Protein AF-A0A371QLB1-F1 (afdb_monomer_lite)

Radius of gyration: 24.75 Å; chains: 1; bounding box: 42×27×84 Å

Structure (mmCIF, N/CA/C/O backbone):
data_AF-A0A371QLB1-F1
#
_entry.id   AF-A0A371QLB1-F1
#
loop_
_atom_site.group_PDB
_atom_site.id
_atom_site.type_symbol
_atom_site.label_atom_id
_atom_site.label_alt_id
_atom_site.label_comp_id
_atom_site.label_asym_id
_atom_site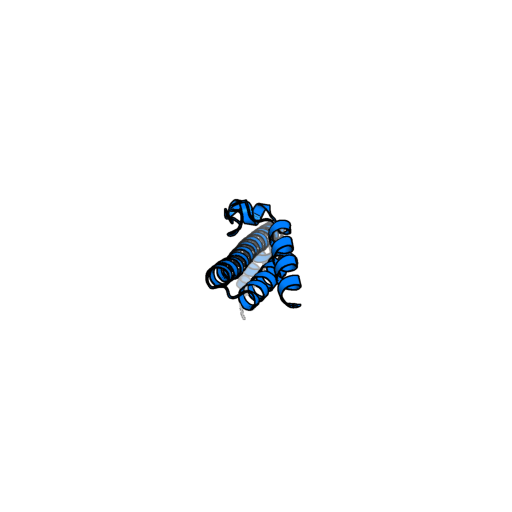.label_entity_id
_atom_site.label_seq_id
_atom_site.pdbx_PDB_ins_code
_atom_site.Cartn_x
_atom_site.Cartn_y
_atom_site.Cartn_z
_atom_site.occupancy
_atom_site.B_iso_or_equiv
_atom_site.auth_seq_id
_atom_site.auth_comp_id
_atom_site.auth_asym_id
_atom_site.auth_atom_id
_atom_site.pdbx_PDB_model_num
ATOM 1 N N . MET A 1 1 ? 11.870 -16.182 -62.619 1.00 42.47 1 MET A N 1
ATOM 2 C CA . MET A 1 1 ? 13.179 -15.680 -62.148 1.00 42.47 1 MET A CA 1
ATOM 3 C C . MET A 1 1 ? 12.917 -14.497 -61.229 1.00 42.47 1 MET A C 1
ATOM 5 O O . MET A 1 1 ? 12.629 -13.419 -61.725 1.00 42.47 1 MET A O 1
ATOM 9 N N . TYR A 1 2 ? 12.912 -14.711 -59.912 1.00 43.53 2 TYR A N 1
ATOM 10 C CA . TYR A 1 2 ? 12.830 -13.621 -58.935 1.00 43.53 2 TYR A CA 1
ATOM 11 C C . TYR A 1 2 ? 14.255 -13.145 -58.642 1.00 43.53 2 TYR A C 1
ATOM 13 O O . TYR A 1 2 ? 15.143 -13.954 -58.391 1.00 43.53 2 TYR A O 1
ATOM 21 N N . THR A 1 3 ? 14.495 -11.846 -58.769 1.00 46.34 3 THR A N 1
ATOM 22 C CA . THR A 1 3 ? 15.823 -11.236 -58.687 1.00 46.34 3 THR A CA 1
ATOM 23 C C . THR A 1 3 ? 16.362 -11.250 -57.251 1.00 46.34 3 THR A C 1
ATOM 25 O O . THR A 1 3 ? 15.784 -10.625 -56.363 1.00 46.34 3 THR A O 1
ATOM 28 N N . SER A 1 4 ? 17.506 -11.922 -57.068 1.00 56.62 4 SER A N 1
ATOM 29 C CA . SER A 1 4 ? 18.362 -12.006 -55.862 1.00 56.62 4 SER A CA 1
ATOM 30 C C . SER A 1 4 ? 18.589 -10.671 -55.132 1.00 56.62 4 SER A C 1
ATOM 32 O O . SER A 1 4 ? 18.739 -10.620 -53.917 1.00 56.62 4 SER A O 1
ATOM 34 N N . THR A 1 5 ? 18.528 -9.554 -55.855 1.00 60.47 5 THR A N 1
ATOM 35 C CA . THR A 1 5 ? 18.887 -8.206 -55.392 1.00 60.47 5 THR A CA 1
ATOM 36 C C . THR A 1 5 ? 18.015 -7.626 -54.277 1.00 60.47 5 THR A C 1
ATOM 38 O O . THR A 1 5 ? 18.476 -6.738 -53.560 1.00 60.47 5 THR A O 1
ATOM 41 N N . GLY A 1 6 ? 16.769 -8.082 -54.120 1.00 63.91 6 GLY A N 1
ATOM 42 C CA . GLY A 1 6 ? 15.900 -7.638 -53.023 1.00 63.91 6 GLY A CA 1
ATOM 43 C C . GLY A 1 6 ? 16.257 -8.307 -51.696 1.00 63.91 6 GLY A C 1
ATOM 44 O O . GLY A 1 6 ? 16.395 -7.631 -50.679 1.00 63.91 6 GLY A O 1
ATOM 45 N N . MET A 1 7 ? 16.466 -9.625 -51.731 1.00 63.69 7 MET A N 1
ATOM 46 C CA . MET A 1 7 ? 16.797 -10.431 -50.554 1.00 63.69 7 MET A CA 1
ATOM 47 C C . MET A 1 7 ? 18.198 -10.092 -50.037 1.00 63.69 7 MET A C 1
ATOM 49 O O . MET A 1 7 ? 18.366 -9.874 -48.843 1.00 63.69 7 MET A O 1
ATOM 53 N N . ASP A 1 8 ? 19.171 -9.934 -50.939 1.00 69.12 8 ASP A N 1
ATOM 54 C CA . ASP A 1 8 ? 20.545 -9.572 -50.576 1.00 69.12 8 ASP A CA 1
ATOM 55 C C . ASP A 1 8 ? 20.602 -8.195 -49.900 1.00 69.12 8 ASP A C 1
ATOM 57 O O . ASP A 1 8 ? 21.268 -8.027 -48.880 1.00 69.12 8 ASP A O 1
ATOM 61 N N . LYS A 1 9 ? 19.834 -7.207 -50.386 1.00 66.75 9 LYS A N 1
ATOM 62 C CA . LYS A 1 9 ? 19.719 -5.896 -49.723 1.00 66.75 9 LYS A CA 1
ATOM 63 C C . LYS A 1 9 ? 19.093 -5.992 -48.333 1.00 66.75 9 LYS A C 1
ATOM 65 O O . LYS A 1 9 ? 19.556 -5.307 -47.422 1.00 66.75 9 LYS A O 1
ATOM 70 N N . VAL A 1 10 ? 18.060 -6.818 -48.167 1.00 67.06 10 VAL A N 1
ATOM 71 C CA . VAL A 1 10 ? 17.418 -7.041 -46.862 1.00 67.06 10 VAL A CA 1
ATOM 72 C C . VAL A 1 10 ? 18.397 -7.695 -45.888 1.00 67.06 10 VAL A C 1
ATOM 74 O O . VAL A 1 10 ? 18.558 -7.192 -44.780 1.00 67.06 10 VAL A O 1
ATOM 77 N N . LEU A 1 11 ? 19.123 -8.730 -46.315 1.00 66.94 11 LEU A N 1
ATOM 78 C CA . LEU A 1 11 ? 20.138 -9.403 -45.500 1.00 66.94 11 LEU A CA 1
ATOM 79 C C . LEU A 1 11 ? 21.285 -8.456 -45.121 1.00 66.94 11 LEU A C 1
ATOM 81 O O . LEU A 1 11 ? 21.641 -8.378 -43.953 1.00 66.94 11 LEU A O 1
ATOM 85 N N . THR A 1 12 ? 21.780 -7.640 -46.058 1.00 66.69 12 THR A N 1
ATOM 86 C CA . THR A 1 12 ? 22.839 -6.648 -45.771 1.00 66.69 12 THR A CA 1
ATOM 87 C C . THR A 1 12 ? 22.368 -5.536 -44.823 1.00 66.69 12 THR A C 1
ATOM 89 O O . THR A 1 12 ? 23.165 -4.951 -44.095 1.00 66.69 12 THR A O 1
ATOM 92 N N . THR A 1 13 ? 21.076 -5.194 -44.849 1.00 62.59 13 THR A N 1
ATOM 93 C CA . THR A 1 13 ? 20.493 -4.203 -43.930 1.00 62.59 13 THR A CA 1
ATOM 94 C C . THR A 1 13 ? 20.329 -4.792 -42.534 1.00 62.59 13 THR A C 1
ATOM 96 O O . THR A 1 13 ? 20.619 -4.103 -41.565 1.00 62.59 13 THR A O 1
ATOM 99 N N . LEU A 1 14 ? 19.935 -6.066 -42.431 1.00 62.56 14 LEU A N 1
ATOM 100 C CA . LEU A 1 14 ? 19.860 -6.800 -41.166 1.00 62.56 14 LEU A CA 1
ATOM 101 C C . LEU A 1 14 ? 21.248 -7.017 -40.539 1.00 62.56 14 LEU A C 1
ATOM 103 O O . LEU A 1 14 ? 21.389 -6.818 -39.340 1.00 62.56 14 LEU A O 1
ATOM 107 N N . ASP A 1 15 ? 22.277 -7.314 -41.340 1.00 63.91 15 ASP A N 1
ATOM 108 C CA . ASP A 1 15 ? 23.678 -7.432 -40.887 1.00 63.91 15 ASP A CA 1
ATOM 109 C C . ASP A 1 15 ? 24.262 -6.109 -40.359 1.00 63.91 15 ASP A C 1
ATOM 111 O O . ASP A 1 15 ? 25.241 -6.103 -39.616 1.00 63.91 15 ASP A O 1
ATOM 115 N N . ARG A 1 16 ? 23.675 -4.970 -40.751 1.00 66.19 16 ARG A N 1
ATOM 116 C CA . ARG A 1 16 ? 24.070 -3.626 -40.299 1.00 66.19 16 ARG A CA 1
ATOM 117 C C . ARG A 1 16 ? 23.328 -3.158 -39.052 1.00 66.19 16 ARG A C 1
ATOM 119 O O . ARG A 1 16 ? 23.658 -2.090 -38.540 1.00 66.19 16 ARG A O 1
ATOM 126 N N . ILE A 1 17 ? 22.328 -3.905 -38.588 1.00 68.12 17 ILE A N 1
ATOM 127 C CA . ILE A 1 17 ? 21.660 -3.607 -37.324 1.00 68.12 17 ILE A CA 1
ATOM 128 C C . ILE A 1 17 ? 22.617 -4.006 -36.202 1.00 68.12 17 ILE A C 1
ATOM 130 O O . ILE A 1 17 ? 22.869 -5.188 -35.976 1.00 68.12 17 ILE A O 1
ATOM 134 N N . ASP A 1 18 ? 23.145 -3.006 -35.500 1.00 73.12 18 ASP A N 1
ATOM 135 C CA . ASP A 1 18 ? 23.976 -3.220 -34.323 1.00 73.12 18 ASP A CA 1
ATOM 136 C C . ASP A 1 18 ? 23.146 -3.927 -33.238 1.00 73.12 18 ASP A C 1
ATOM 138 O O . ASP A 1 18 ? 22.169 -3.390 -32.699 1.00 73.12 18 ASP A O 1
ATOM 142 N N . GLN A 1 19 ? 23.528 -5.165 -32.927 1.00 69.50 19 GLN A N 1
ATOM 143 C CA . GLN A 1 19 ? 22.870 -5.976 -31.907 1.00 69.50 19 GLN A CA 1
ATOM 144 C C . GLN A 1 19 ? 22.893 -5.283 -30.536 1.00 69.50 19 GLN A C 1
ATOM 146 O O . GLN A 1 19 ? 21.942 -5.437 -29.764 1.00 69.50 19 GLN A O 1
ATOM 151 N N . ASP A 1 20 ? 23.914 -4.467 -30.249 1.00 70.69 20 ASP A N 1
ATOM 152 C CA . ASP A 1 20 ? 24.020 -3.716 -28.999 1.00 70.69 20 ASP A CA 1
ATOM 153 C C . ASP A 1 20 ? 23.064 -2.517 -28.954 1.00 70.69 20 ASP A C 1
ATOM 155 O O . ASP A 1 20 ? 22.566 -2.148 -27.886 1.00 70.69 20 ASP A O 1
ATOM 159 N N . GLU A 1 21 ? 22.753 -1.901 -30.095 1.00 70.31 21 GLU A N 1
ATOM 160 C CA . GLU A 1 21 ? 21.707 -0.878 -30.193 1.00 70.31 21 GLU A CA 1
ATOM 161 C C . GLU A 1 21 ? 20.319 -1.490 -29.967 1.00 70.31 21 GLU A C 1
ATOM 163 O O . GLU A 1 21 ? 19.566 -1.014 -29.115 1.00 70.31 21 GLU A O 1
ATOM 168 N N . CYS A 1 22 ? 20.017 -2.615 -30.625 1.00 66.88 22 CYS A N 1
ATOM 169 C CA . CYS A 1 22 ? 18.762 -3.340 -30.410 1.00 66.88 22 CYS A CA 1
ATOM 170 C C . CYS A 1 22 ? 18.595 -3.803 -28.957 1.00 66.88 22 CYS A C 1
ATOM 172 O O . CYS A 1 22 ? 17.518 -3.662 -28.374 1.00 66.88 22 CYS A O 1
ATOM 174 N N . ARG A 1 23 ? 19.667 -4.312 -28.339 1.00 65.88 23 ARG A N 1
ATOM 175 C CA . ARG A 1 23 ? 19.664 -4.711 -26.929 1.00 65.88 23 ARG A CA 1
ATOM 176 C C . ARG A 1 23 ? 19.404 -3.523 -26.002 1.00 65.88 23 ARG A C 1
ATOM 178 O O . ARG A 1 23 ? 18.625 -3.668 -25.065 1.00 65.88 23 ARG A O 1
ATOM 185 N N . ARG A 1 24 ? 20.020 -2.362 -26.249 1.00 68.75 24 ARG A N 1
ATOM 186 C CA . ARG A 1 24 ? 19.785 -1.142 -25.455 1.00 68.75 24 ARG A CA 1
ATOM 187 C C . ARG A 1 24 ? 18.332 -0.683 -25.539 1.00 68.75 24 ARG A C 1
ATOM 189 O O . ARG A 1 24 ? 17.717 -0.476 -24.499 1.00 68.75 24 ARG A O 1
ATOM 196 N N . VAL A 1 25 ? 17.760 -0.635 -26.744 1.00 68.44 25 VAL A N 1
ATOM 197 C CA . VAL A 1 25 ? 16.350 -0.255 -26.944 1.00 68.44 25 VAL A CA 1
ATOM 198 C C . VAL A 1 25 ? 15.400 -1.197 -26.195 1.00 68.44 25 VAL A C 1
ATOM 200 O O . VAL A 1 25 ? 14.461 -0.736 -25.547 1.00 68.44 25 VAL A O 1
ATOM 203 N N . MET A 1 26 ? 15.659 -2.509 -26.222 1.00 71.31 26 MET A N 1
ATOM 204 C CA . MET A 1 26 ? 14.845 -3.483 -25.483 1.00 71.31 26 MET A CA 1
ATOM 205 C C . MET A 1 26 ? 14.995 -3.346 -23.961 1.00 71.31 26 MET A C 1
ATOM 207 O O . MET A 1 26 ? 13.999 -3.397 -23.244 1.00 71.31 26 MET A O 1
ATOM 211 N N . VAL A 1 27 ? 16.209 -3.103 -23.455 1.00 72.44 27 VAL A N 1
ATOM 212 C CA . VAL A 1 27 ? 16.448 -2.859 -22.020 1.00 72.44 27 VAL A CA 1
ATOM 213 C C . VAL A 1 27 ? 15.732 -1.592 -21.542 1.00 72.44 27 VAL A C 1
ATOM 215 O O . VAL A 1 27 ? 15.123 -1.591 -20.469 1.00 72.44 27 VAL A O 1
ATOM 218 N N . ASP A 1 28 ? 15.755 -0.524 -22.340 1.00 80.88 28 ASP A N 1
ATOM 219 C CA . ASP A 1 28 ? 15.049 0.720 -22.029 1.00 80.88 28 ASP A CA 1
ATOM 220 C C . ASP A 1 28 ? 13.529 0.522 -22.021 1.00 80.88 28 ASP A C 1
ATOM 222 O O . ASP A 1 28 ? 12.832 1.063 -21.152 1.00 80.88 28 ASP A O 1
ATOM 226 N N . TYR A 1 29 ? 13.016 -0.302 -22.939 1.00 79.25 29 TYR A N 1
ATOM 227 C CA . TYR A 1 29 ? 11.611 -0.692 -22.974 1.00 79.25 29 TYR A CA 1
ATOM 228 C C . TYR A 1 29 ? 11.209 -1.502 -21.734 1.00 79.25 29 TYR A C 1
ATOM 230 O O . TYR A 1 29 ? 10.248 -1.132 -21.059 1.00 79.25 29 TYR A O 1
ATOM 238 N N . ASP A 1 30 ? 11.964 -2.537 -21.363 1.00 83.69 30 ASP A N 1
ATOM 239 C CA . ASP A 1 30 ? 11.693 -3.337 -20.162 1.00 83.69 30 ASP A CA 1
ATOM 240 C C . ASP A 1 30 ? 11.737 -2.474 -18.894 1.00 83.69 30 ASP A C 1
ATOM 242 O O . ASP A 1 30 ? 10.862 -2.560 -18.029 1.00 83.69 30 ASP A O 1
ATOM 246 N N . SER A 1 31 ? 12.716 -1.571 -18.801 1.00 88.31 31 SER A N 1
ATOM 247 C CA . SER A 1 31 ? 12.819 -0.589 -17.718 1.00 88.31 31 SER A CA 1
ATOM 248 C C . SER A 1 31 ? 11.608 0.350 -17.667 1.00 88.31 31 SER A C 1
ATOM 250 O O . SER A 1 31 ? 11.075 0.650 -16.593 1.00 88.31 31 SER A O 1
ATOM 252 N N . PHE A 1 32 ? 11.126 0.818 -18.820 1.00 87.75 32 PHE A N 1
ATOM 253 C CA . PHE A 1 32 ? 9.906 1.616 -18.902 1.00 87.75 32 PHE A CA 1
ATOM 254 C C . P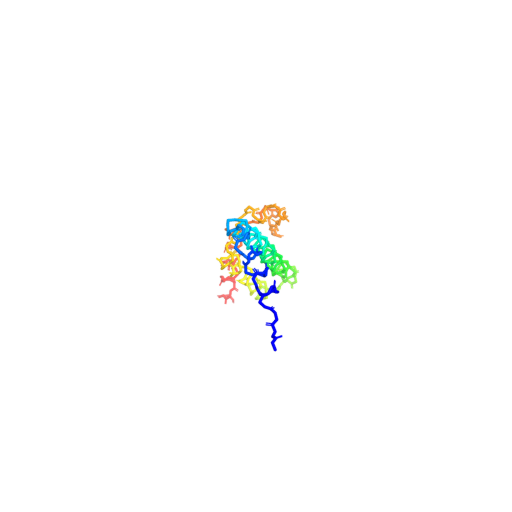HE A 1 32 ? 8.672 0.827 -18.444 1.00 87.75 32 PHE A C 1
ATOM 256 O O . PHE A 1 32 ? 7.936 1.308 -17.579 1.00 87.75 32 PHE A O 1
ATOM 263 N N . ILE A 1 33 ? 8.475 -0.392 -18.952 1.00 91.56 33 ILE A N 1
ATOM 264 C CA . ILE A 1 33 ? 7.345 -1.249 -18.581 1.00 91.56 33 ILE A CA 1
ATOM 265 C C . ILE A 1 33 ? 7.362 -1.560 -17.084 1.00 91.56 33 ILE A C 1
ATOM 267 O O . ILE A 1 33 ? 6.331 -1.415 -16.425 1.00 91.56 33 ILE A O 1
ATOM 271 N N . ASN A 1 34 ? 8.524 -1.887 -16.518 1.00 90.31 34 ASN A N 1
ATOM 272 C CA . ASN A 1 34 ? 8.672 -2.130 -15.084 1.00 90.31 34 ASN A CA 1
ATOM 273 C C . ASN A 1 34 ? 8.278 -0.901 -14.254 1.00 90.31 34 ASN A C 1
ATOM 275 O O . ASN A 1 34 ? 7.538 -1.032 -13.279 1.00 90.31 34 ASN A O 1
ATOM 279 N N . ARG A 1 35 ? 8.688 0.309 -14.661 1.00 90.06 35 ARG A N 1
ATOM 280 C CA . ARG A 1 35 ? 8.284 1.556 -13.984 1.00 90.06 35 ARG A CA 1
ATOM 281 C C . ARG A 1 35 ? 6.779 1.801 -14.060 1.00 90.06 35 ARG A C 1
ATOM 283 O O . ARG A 1 35 ? 6.175 2.199 -13.064 1.00 90.06 35 ARG A O 1
ATOM 290 N N . VAL A 1 36 ? 6.164 1.562 -15.219 1.00 93.00 36 VAL A N 1
ATOM 291 C CA . VAL A 1 36 ? 4.709 1.701 -15.394 1.00 93.00 36 VAL A CA 1
ATOM 292 C C . VAL A 1 36 ? 3.965 0.703 -14.506 1.00 93.00 36 VAL A C 1
ATOM 294 O O . VAL A 1 36 ? 3.051 1.092 -13.779 1.00 93.00 36 VAL A O 1
ATOM 297 N N . GLN A 1 37 ? 4.380 -0.563 -14.507 1.00 93.25 37 GLN A N 1
ATOM 298 C CA . GLN A 1 37 ? 3.786 -1.599 -13.664 1.00 93.25 37 GLN A CA 1
ATOM 299 C C . GLN A 1 37 ? 3.935 -1.279 -12.175 1.00 93.25 37 GLN A C 1
ATOM 301 O O . GLN A 1 37 ? 2.964 -1.402 -11.430 1.00 93.25 37 GLN A O 1
ATOM 306 N N . HIS A 1 38 ? 5.111 -0.810 -11.748 1.00 93.88 38 HIS A N 1
ATOM 307 C CA . HIS A 1 38 ? 5.354 -0.415 -10.360 1.00 93.88 38 HIS A CA 1
ATOM 308 C C . HIS A 1 38 ? 4.399 0.695 -9.913 1.00 93.88 38 HIS A C 1
ATOM 310 O O . HIS A 1 38 ? 3.727 0.559 -8.891 1.00 93.88 38 HIS A O 1
ATOM 316 N N . LYS A 1 39 ? 4.217 1.735 -10.738 1.00 94.12 39 LYS A N 1
ATOM 317 C CA . LYS A 1 39 ? 3.223 2.791 -10.477 1.00 94.12 39 LYS A CA 1
ATOM 318 C C . LYS A 1 39 ? 1.800 2.248 -10.370 1.00 94.12 39 LYS A C 1
ATOM 320 O O . LYS A 1 39 ? 1.066 2.644 -9.468 1.00 94.12 39 LYS A O 1
ATOM 325 N N . ILE A 1 40 ? 1.404 1.322 -11.245 1.00 95.56 40 ILE A N 1
ATOM 326 C CA . ILE A 1 40 ? 0.081 0.681 -11.174 1.00 95.56 40 ILE A CA 1
ATOM 327 C C . ILE A 1 40 ? -0.087 -0.066 -9.845 1.00 95.56 40 ILE A C 1
ATOM 329 O O . ILE A 1 40 ? -1.145 0.030 -9.217 1.00 95.56 40 ILE A O 1
ATOM 333 N N . TYR A 1 41 ? 0.940 -0.778 -9.377 1.00 96.56 41 TYR A N 1
ATOM 334 C CA . TYR A 1 41 ? 0.886 -1.468 -8.089 1.00 96.56 41 TYR A CA 1
ATOM 335 C C . TYR A 1 41 ? 0.748 -0.498 -6.918 1.00 96.56 41 TYR A C 1
ATOM 337 O O . TYR A 1 41 ? -0.081 -0.745 -6.040 1.00 96.56 41 TYR A O 1
ATOM 345 N N . ILE A 1 42 ? 1.477 0.620 -6.932 1.00 96.50 42 ILE A N 1
ATOM 346 C CA . ILE A 1 42 ? 1.355 1.665 -5.910 1.00 96.50 42 ILE A CA 1
ATOM 347 C C . ILE A 1 42 ? -0.059 2.257 -5.903 1.00 96.50 42 ILE A C 1
ATOM 349 O O . ILE A 1 42 ? -0.693 2.330 -4.852 1.00 96.50 42 ILE A O 1
ATOM 353 N N . GLN A 1 43 ? -0.619 2.588 -7.067 1.00 96.56 43 GLN A N 1
ATOM 354 C CA . GLN A 1 43 ? -1.987 3.111 -7.156 1.00 96.56 43 GLN A CA 1
ATOM 355 C C . GLN A 1 43 ? -3.035 2.082 -6.704 1.00 96.56 43 GLN A C 1
ATOM 357 O O . GLN A 1 43 ? -3.987 2.422 -6.001 1.00 96.56 43 GLN A O 1
ATOM 362 N N . THR A 1 44 ? -2.834 0.802 -7.025 1.00 97.31 44 THR A N 1
ATOM 363 C CA . THR A 1 44 ? -3.709 -0.287 -6.557 1.00 97.31 44 THR A CA 1
ATOM 364 C C . THR A 1 44 ? -3.637 -0.429 -5.034 1.00 97.31 44 THR A C 1
ATOM 366 O O . THR A 1 44 ? -4.668 -0.551 -4.368 1.00 97.31 44 THR A O 1
ATOM 369 N N . PHE A 1 45 ? -2.430 -0.362 -4.462 1.00 97.69 45 PHE A N 1
ATOM 370 C CA . PHE A 1 45 ? -2.222 -0.323 -3.016 1.00 97.69 45 PHE A CA 1
ATOM 371 C C . PHE A 1 45 ? -2.979 0.850 -2.378 1.00 97.69 45 PHE A C 1
ATOM 373 O O . PHE A 1 45 ? -3.759 0.633 -1.448 1.00 97.69 45 PHE A O 1
ATOM 380 N N . ILE A 1 46 ? -2.802 2.069 -2.903 1.00 97.44 46 ILE A N 1
ATOM 381 C CA . ILE A 1 46 ? -3.461 3.283 -2.402 1.00 97.44 46 ILE A CA 1
ATOM 382 C C . ILE A 1 46 ? -4.980 3.125 -2.469 1.00 97.44 46 ILE A C 1
ATOM 384 O O . ILE A 1 46 ? -5.666 3.454 -1.503 1.00 97.44 46 ILE A O 1
ATOM 388 N N . GLY A 1 47 ? -5.513 2.564 -3.556 1.00 97.88 47 GLY A N 1
ATOM 389 C CA . GLY A 1 47 ? -6.942 2.296 -3.704 1.00 97.88 47 GLY A CA 1
ATOM 390 C C . GLY A 1 47 ? -7.498 1.424 -2.575 1.00 97.88 47 GLY A C 1
ATOM 391 O O . GLY A 1 47 ? -8.472 1.800 -1.919 1.00 97.88 47 GLY A O 1
ATOM 392 N N . HIS A 1 48 ? -6.847 0.295 -2.279 1.00 98.00 48 HIS A N 1
ATOM 393 C CA . HIS A 1 48 ? -7.250 -0.563 -1.160 1.00 98.00 48 HIS A CA 1
ATOM 394 C C . HIS A 1 48 ? -7.064 0.114 0.202 1.00 98.00 48 HIS A C 1
ATOM 396 O O . HIS A 1 48 ? -7.920 -0.033 1.076 1.00 98.00 48 HIS A O 1
ATOM 402 N N . TYR A 1 49 ? -5.988 0.882 0.381 1.00 97.81 49 TYR A N 1
ATOM 403 C CA . TYR A 1 49 ? -5.723 1.598 1.627 1.00 97.81 49 TYR A CA 1
ATOM 404 C C . TYR A 1 49 ? -6.773 2.681 1.913 1.00 97.81 49 TYR A C 1
ATOM 406 O O . TYR A 1 49 ? -7.323 2.754 3.009 1.00 97.81 49 TYR A O 1
ATOM 414 N N . ARG A 1 50 ? -7.136 3.478 0.904 1.00 97.75 50 ARG A N 1
ATOM 415 C CA . ARG A 1 50 ? -8.203 4.486 1.003 1.00 97.75 50 ARG A CA 1
ATOM 416 C C . ARG A 1 50 ? -9.579 3.857 1.178 1.00 97.75 50 ARG A C 1
ATOM 418 O O . ARG A 1 50 ? -10.451 4.445 1.811 1.00 97.75 50 ARG A O 1
ATOM 425 N N . ASN A 1 51 ? -9.794 2.650 0.661 1.00 98.25 51 ASN A N 1
ATOM 426 C CA . ASN A 1 51 ? -11.011 1.907 0.966 1.00 98.25 51 ASN A CA 1
ATOM 427 C C . ASN A 1 51 ? -11.061 1.466 2.437 1.00 98.25 51 ASN A C 1
ATOM 429 O O . ASN A 1 51 ? -12.114 1.555 3.063 1.00 98.25 51 ASN A O 1
ATOM 433 N N . ALA A 1 52 ? -9.930 1.039 3.009 1.00 97.56 52 ALA A N 1
ATOM 434 C CA . ALA A 1 52 ? -9.847 0.745 4.436 1.00 97.56 52 ALA A CA 1
ATOM 435 C C . ALA A 1 52 ? -10.159 1.978 5.296 1.00 97.56 52 ALA A C 1
ATOM 437 O O . ALA A 1 52 ? -10.956 1.874 6.221 1.00 97.56 52 ALA A O 1
ATOM 438 N N . GLU A 1 53 ? -9.614 3.146 4.944 1.00 97.44 53 GLU A N 1
ATOM 439 C CA . GLU A 1 53 ? -9.937 4.427 5.589 1.00 97.44 53 GLU A CA 1
ATOM 440 C C . GLU A 1 53 ? -11.445 4.715 5.573 1.00 97.44 53 GLU A C 1
ATOM 442 O O . GLU A 1 53 ? -12.033 5.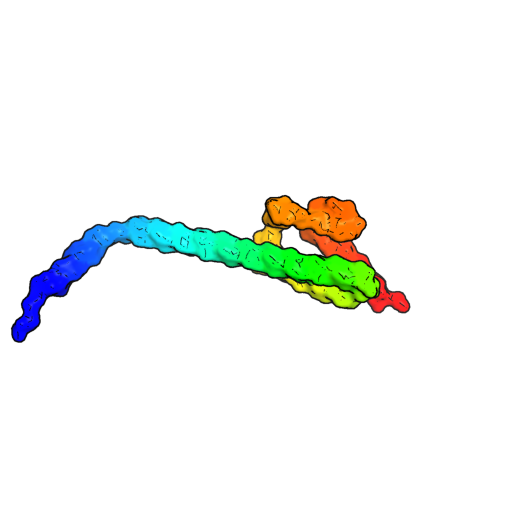004 6.612 1.00 97.44 53 GLU A O 1
ATOM 447 N N . LYS A 1 54 ? -12.102 4.574 4.415 1.00 98.19 54 LYS A N 1
ATOM 448 C CA . LYS A 1 54 ? -13.559 4.757 4.310 1.00 98.19 54 LYS A CA 1
ATOM 449 C C . LYS A 1 54 ? -14.323 3.799 5.225 1.00 98.19 54 LYS A C 1
ATOM 451 O O . LYS A 1 54 ? -15.272 4.202 5.889 1.00 98.19 54 LYS A O 1
ATOM 456 N N . LEU A 1 55 ? -13.916 2.531 5.272 1.00 97.62 55 LEU A N 1
ATOM 457 C CA . LEU A 1 55 ? -14.569 1.515 6.101 1.00 97.62 55 LEU A CA 1
ATOM 458 C C . LEU A 1 55 ? -14.340 1.757 7.596 1.00 97.62 55 LEU A C 1
ATOM 460 O O . LEU A 1 55 ? -15.273 1.580 8.374 1.00 97.62 55 LEU A O 1
ATOM 464 N N . TYR A 1 56 ? -13.153 2.233 7.974 1.00 96.00 56 TYR A N 1
ATOM 465 C CA . TYR A 1 56 ? -12.851 2.703 9.323 1.00 96.00 56 TYR A CA 1
ATOM 466 C C . TYR A 1 56 ? -13.781 3.846 9.742 1.00 96.00 56 TYR A C 1
ATOM 468 O O . TYR A 1 56 ? -14.406 3.772 10.798 1.00 96.00 56 TYR A O 1
ATOM 476 N N . LEU A 1 57 ? -13.914 4.877 8.899 1.00 96.31 57 LEU A N 1
ATOM 477 C CA . LEU A 1 57 ? -14.784 6.029 9.165 1.00 96.31 57 LEU A CA 1
ATOM 478 C C . LEU A 1 57 ? -16.263 5.630 9.281 1.00 96.31 57 LEU A C 1
ATOM 480 O O . LEU A 1 57 ? -17.009 6.256 10.028 1.00 96.31 57 LEU A O 1
ATOM 484 N N . ASN A 1 58 ? -16.666 4.554 8.604 1.00 96.88 58 ASN A N 1
ATOM 485 C CA . ASN A 1 58 ? -18.012 3.985 8.681 1.00 96.88 58 ASN A CA 1
ATOM 486 C C . ASN A 1 58 ? -18.198 2.980 9.839 1.00 96.88 58 ASN A C 1
ATOM 488 O O . ASN A 1 58 ? -19.255 2.360 9.934 1.00 96.88 58 ASN A O 1
ATOM 492 N N . GLY A 1 59 ? -17.182 2.751 10.679 1.00 95.19 59 GLY A N 1
ATOM 493 C CA . GLY A 1 59 ? -17.235 1.778 11.779 1.00 95.19 59 GLY A CA 1
ATOM 494 C C . GLY A 1 59 ? -17.253 0.305 11.340 1.00 95.19 59 GLY A C 1
ATOM 495 O O . GLY A 1 59 ? -17.533 -0.579 12.148 1.00 95.19 59 GLY A O 1
ATOM 496 N N . ASN A 1 60 ? -16.952 0.006 10.073 1.00 95.75 60 ASN A N 1
ATOM 497 C CA . ASN A 1 60 ? -16.938 -1.355 9.537 1.00 95.75 60 ASN A CA 1
ATOM 498 C C . ASN A 1 60 ? -15.547 -1.997 9.688 1.00 95.75 60 ASN A C 1
ATOM 500 O O . ASN A 1 60 ? -14.768 -2.072 8.733 1.00 95.75 60 ASN A O 1
ATOM 504 N N . ASN A 1 61 ? -15.256 -2.499 10.891 1.00 94.75 61 ASN A N 1
ATOM 505 C CA . ASN A 1 61 ? -13.962 -3.103 11.237 1.00 94.75 61 ASN A CA 1
ATOM 506 C C . ASN A 1 61 ? -13.605 -4.323 10.367 1.00 94.75 61 ASN A C 1
ATOM 508 O O . ASN A 1 61 ? -12.460 -4.460 9.932 1.00 94.75 61 ASN A O 1
ATOM 512 N N . ALA A 1 62 ? -14.573 -5.199 10.073 1.00 94.38 62 ALA A N 1
ATOM 513 C CA . ALA A 1 62 ? -14.343 -6.387 9.246 1.00 94.38 62 ALA A CA 1
ATOM 514 C C . ALA A 1 62 ? -13.965 -6.006 7.802 1.00 94.38 62 ALA A C 1
ATOM 516 O O . ALA A 1 62 ? -13.029 -6.558 7.214 1.00 94.38 62 ALA A O 1
ATOM 517 N N . GLY A 1 63 ? -14.660 -5.014 7.237 1.00 96.38 63 GLY A N 1
ATOM 518 C CA . GLY A 1 63 ? -14.363 -4.467 5.918 1.00 96.38 63 GLY A CA 1
ATOM 519 C C . GLY A 1 63 ? -13.016 -3.743 5.866 1.00 96.38 63 GLY A C 1
ATOM 520 O O . GLY A 1 63 ? -12.247 -3.944 4.917 1.00 96.38 63 GLY A O 1
ATOM 521 N N . GLU A 1 64 ? -12.712 -2.927 6.880 1.00 96.81 64 GLU A N 1
ATOM 522 C CA . GLU A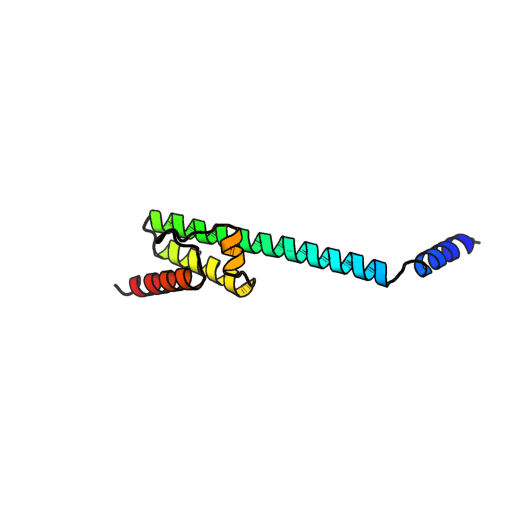 1 64 ? -11.415 -2.258 7.023 1.00 96.81 64 GLU A CA 1
ATOM 523 C C . GLU A 1 64 ? -10.288 -3.294 7.018 1.00 96.81 64 GLU A C 1
ATOM 525 O O . GLU A 1 64 ? -9.374 -3.208 6.196 1.00 96.81 64 GLU A O 1
ATOM 530 N N . LYS A 1 65 ? -10.392 -4.319 7.873 1.00 95.69 65 LYS A N 1
ATOM 531 C CA . LYS A 1 65 ? -9.414 -5.408 7.978 1.00 95.69 65 LYS A CA 1
ATOM 532 C C . LYS A 1 65 ? -9.188 -6.083 6.631 1.00 95.69 65 LYS A C 1
ATOM 534 O O . LYS A 1 65 ? -8.045 -6.213 6.197 1.00 95.69 65 LYS A O 1
ATOM 539 N N . LYS A 1 66 ? -10.265 -6.472 5.943 1.00 96.19 66 LYS A N 1
ATOM 540 C CA . LYS A 1 66 ? -10.184 -7.114 4.625 1.00 96.19 66 LYS A CA 1
ATOM 541 C C . LYS A 1 66 ? -9.460 -6.223 3.608 1.00 96.19 66 LYS A C 1
ATOM 543 O O . LYS A 1 66 ? -8.585 -6.698 2.889 1.00 96.19 66 LYS A O 1
ATOM 548 N N . SER A 1 67 ? -9.778 -4.930 3.578 1.00 97.50 67 SER A N 1
ATOM 549 C CA . SER A 1 67 ? -9.140 -3.970 2.667 1.00 97.50 67 SER A CA 1
ATOM 550 C C . SER A 1 67 ? -7.656 -3.759 2.985 1.00 97.50 67 SER A C 1
ATOM 552 O O . SER A 1 67 ? -6.829 -3.798 2.074 1.00 97.50 67 SER A O 1
ATOM 554 N N . LEU A 1 68 ? -7.294 -3.634 4.268 1.00 96.56 68 LEU A N 1
ATOM 555 C CA . LEU A 1 68 ? -5.896 -3.540 4.705 1.00 96.56 68 LEU A CA 1
ATOM 556 C C . LEU A 1 68 ? -5.099 -4.807 4.391 1.00 96.56 68 LEU A C 1
ATOM 558 O O . LEU A 1 68 ? -3.937 -4.713 4.007 1.00 96.56 68 LEU A O 1
ATOM 562 N N . MET A 1 69 ? -5.701 -5.991 4.516 1.00 95.94 69 MET A N 1
ATOM 563 C CA . MET A 1 69 ? -5.044 -7.247 4.146 1.00 95.94 69 MET A CA 1
ATOM 564 C C . MET A 1 69 ? -4.708 -7.288 2.652 1.00 95.94 69 MET A C 1
ATOM 566 O O . MET A 1 69 ? -3.614 -7.722 2.288 1.00 95.94 69 MET A O 1
ATOM 570 N N . TYR A 1 70 ? -5.605 -6.810 1.781 1.00 96.88 70 TYR A N 1
ATOM 571 C CA . TYR A 1 70 ? -5.315 -6.705 0.348 1.00 96.88 70 TYR A CA 1
ATOM 572 C C . TYR A 1 70 ? -4.213 -5.689 0.054 1.00 96.88 70 TYR A C 1
ATOM 574 O O . TYR A 1 70 ? -3.285 -6.015 -0.687 1.00 96.88 70 TYR A O 1
ATOM 582 N N . ALA A 1 71 ? -4.264 -4.507 0.676 1.00 96.62 71 ALA A N 1
ATOM 583 C CA . ALA A 1 71 ? -3.202 -3.511 0.554 1.00 96.62 71 ALA A CA 1
ATOM 584 C C . ALA A 1 71 ? -1.849 -4.105 0.986 1.00 96.62 71 ALA A C 1
ATOM 586 O O . ALA A 1 71 ? -0.884 -4.081 0.224 1.00 96.62 71 ALA A O 1
ATOM 587 N N . HIS A 1 72 ? -1.788 -4.755 2.151 1.00 95.50 72 HIS A N 1
ATOM 588 C CA . HIS A 1 72 ? -0.570 -5.398 2.642 1.00 95.50 72 HIS A CA 1
ATOM 589 C C . HIS A 1 72 ? -0.056 -6.500 1.706 1.00 95.50 72 HIS A C 1
ATOM 591 O O . HIS A 1 72 ? 1.147 -6.591 1.454 1.00 95.50 72 HIS A O 1
ATOM 597 N N . LYS A 1 73 ? -0.955 -7.317 1.142 1.00 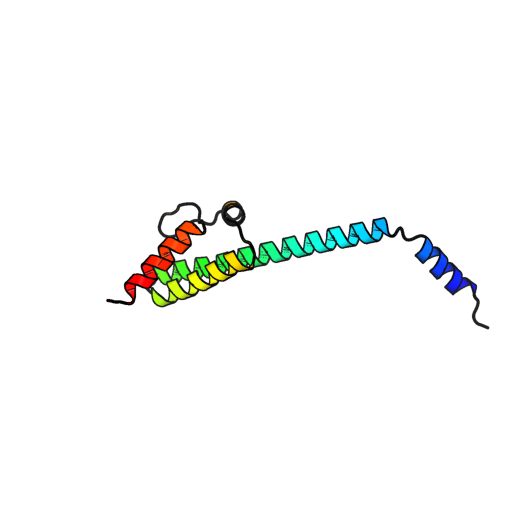95.31 73 LYS A N 1
ATOM 598 C CA . LYS A 1 73 ? -0.585 -8.340 0.158 1.00 95.31 73 LYS A CA 1
ATOM 599 C C . LYS A 1 73 ? 0.071 -7.715 -1.071 1.00 95.31 73 LYS A C 1
ATOM 601 O O . LYS A 1 73 ? 1.103 -8.216 -1.514 1.00 95.31 73 LYS A O 1
ATOM 606 N N . ILE A 1 74 ? -0.488 -6.634 -1.615 1.00 95.56 74 ILE A N 1
ATOM 607 C CA . ILE A 1 74 ? 0.102 -5.926 -2.762 1.00 95.56 74 ILE A CA 1
ATOM 608 C C . ILE A 1 74 ? 1.464 -5.357 -2.374 1.00 95.56 74 ILE A C 1
ATOM 610 O O . ILE A 1 74 ? 2.441 -5.634 -3.063 1.00 95.56 74 ILE A O 1
ATOM 614 N N . PHE A 1 75 ? 1.545 -4.671 -1.230 1.00 94.44 75 PHE A N 1
ATOM 615 C CA . PHE A 1 75 ? 2.790 -4.101 -0.716 1.00 94.44 75 PHE A CA 1
ATOM 616 C C . PHE A 1 75 ? 3.921 -5.139 -0.681 1.00 94.44 75 PHE A C 1
ATOM 618 O O . PHE A 1 75 ? 5.003 -4.910 -1.211 1.00 94.44 75 PHE A O 1
ATOM 625 N N . LYS A 1 76 ? 3.642 -6.327 -0.127 1.00 93.69 76 LYS A N 1
ATOM 626 C CA . LYS A 1 76 ? 4.624 -7.413 0.010 1.00 93.69 76 LYS A CA 1
ATOM 627 C C . LYS A 1 76 ? 4.946 -8.125 -1.300 1.00 93.69 76 LYS A C 1
ATOM 629 O O . LYS A 1 76 ? 6.095 -8.477 -1.518 1.00 93.69 76 LYS A O 1
ATOM 634 N N . THR A 1 77 ? 3.947 -8.397 -2.137 1.00 93.00 77 THR A N 1
ATOM 635 C CA . THR A 1 77 ? 4.134 -9.220 -3.350 1.00 93.00 77 THR A CA 1
ATOM 636 C C . THR A 1 77 ? 4.664 -8.433 -4.538 1.00 93.00 77 THR A C 1
ATOM 638 O O . THR A 1 77 ? 5.206 -9.029 -5.465 1.00 93.00 77 THR A O 1
ATOM 641 N N . LYS A 1 78 ? 4.491 -7.109 -4.530 1.00 92.38 78 LYS A N 1
ATOM 642 C CA . LYS A 1 78 ? 4.913 -6.207 -5.606 1.00 92.38 78 LYS A CA 1
ATOM 643 C C . LYS A 1 78 ? 6.105 -5.335 -5.221 1.00 92.38 78 LYS A C 1
ATOM 645 O O . LYS A 1 78 ? 6.424 -4.416 -5.959 1.00 92.38 78 LYS A O 1
ATOM 650 N N . ASN A 1 79 ? 6.762 -5.648 -4.099 1.00 90.31 79 ASN A N 1
ATOM 651 C CA . ASN A 1 79 ? 7.950 -4.951 -3.601 1.00 90.31 79 ASN A CA 1
ATOM 652 C C . ASN A 1 79 ? 7.769 -3.428 -3.500 1.00 90.31 79 ASN A C 1
ATOM 654 O O . ASN A 1 79 ? 8.688 -2.674 -3.801 1.00 90.31 79 ASN A O 1
ATOM 658 N N . ILE A 1 80 ? 6.590 -2.978 -3.064 1.00 94.25 80 ILE A N 1
ATOM 659 C CA . ILE A 1 80 ? 6.390 -1.570 -2.715 1.00 94.25 80 ILE A CA 1
ATOM 660 C C . ILE A 1 80 ? 7.171 -1.303 -1.427 1.00 94.25 80 ILE A C 1
ATOM 662 O O . ILE A 1 80 ? 7.138 -2.098 -0.484 1.00 94.25 80 ILE A O 1
ATOM 666 N N . THR A 1 81 ? 7.880 -0.187 -1.392 1.00 95.31 81 THR A N 1
ATOM 667 C CA . THR A 1 81 ? 8.702 0.265 -0.272 1.00 95.31 81 THR A CA 1
ATOM 668 C C . THR A 1 81 ? 8.009 1.389 0.498 1.00 95.31 81 THR A C 1
ATOM 670 O O . THR A 1 81 ? 7.015 1.961 0.054 1.00 95.31 81 THR A O 1
ATOM 673 N N . ASN A 1 82 ? 8.515 1.722 1.688 1.00 94.88 82 ASN A N 1
ATOM 674 C CA . ASN A 1 82 ? 8.016 2.894 2.416 1.00 94.88 82 ASN A CA 1
ATOM 675 C C . ASN A 1 82 ? 8.356 4.210 1.689 1.00 94.88 82 ASN A C 1
ATOM 677 O O . ASN A 1 82 ? 7.636 5.193 1.861 1.00 94.88 82 ASN A O 1
ATOM 681 N N . ASP A 1 83 ? 9.419 4.225 0.881 1.00 96.50 83 ASP A N 1
ATOM 682 C CA . ASP A 1 83 ? 9.823 5.395 0.099 1.00 96.50 83 ASP A CA 1
ATOM 683 C C . ASP A 1 83 ? 8.831 5.638 -1.042 1.00 96.50 83 ASP A C 1
ATOM 685 O O . ASP A 1 83 ? 8.351 6.756 -1.187 1.00 96.50 83 ASP A O 1
ATOM 689 N N . ASP A 1 84 ? 8.380 4.577 -1.726 1.00 95.69 84 ASP A N 1
ATOM 690 C CA . ASP A 1 84 ? 7.306 4.667 -2.729 1.00 95.69 84 ASP A CA 1
ATOM 691 C C . ASP A 1 84 ? 6.032 5.311 -2.148 1.00 95.69 84 ASP A C 1
ATOM 693 O O . ASP A 1 84 ? 5.388 6.156 -2.770 1.00 95.69 84 ASP A O 1
ATOM 697 N N . LEU A 1 85 ? 5.659 4.929 -0.920 1.00 95.06 85 LEU A N 1
ATOM 698 C CA . LEU A 1 85 ? 4.513 5.528 -0.227 1.00 95.06 85 LEU A CA 1
ATOM 699 C C . LEU A 1 85 ? 4.774 6.979 0.183 1.00 95.06 85 LEU A C 1
ATOM 701 O O . LEU A 1 85 ? 3.834 7.776 0.275 1.00 95.06 85 LEU A O 1
ATOM 705 N N . SER A 1 86 ? 6.034 7.312 0.458 1.00 94.75 86 SER A N 1
ATOM 706 C CA . SER A 1 86 ? 6.444 8.653 0.850 1.00 94.75 86 SER A CA 1
ATOM 707 C C . SER A 1 86 ? 6.424 9.623 -0.324 1.00 94.75 86 SER A C 1
ATOM 709 O O . SER A 1 86 ? 5.901 10.730 -0.174 1.00 94.75 86 SER A O 1
ATOM 711 N N . ASP A 1 87 ? 6.880 9.177 -1.492 1.00 95.25 87 ASP A N 1
ATOM 712 C CA . ASP A 1 87 ? 6.826 9.920 -2.752 1.00 95.25 87 ASP A CA 1
ATOM 713 C C . ASP A 1 87 ? 5.380 10.246 -3.149 1.00 95.25 87 ASP A C 1
ATOM 715 O O . ASP A 1 87 ? 5.058 11.383 -3.503 1.00 95.25 87 ASP A O 1
ATOM 719 N N . GLU A 1 88 ? 4.472 9.284 -2.975 1.00 94.62 88 GLU A N 1
ATOM 720 C CA . GLU A 1 88 ? 3.028 9.464 -3.183 1.00 94.62 88 GLU A CA 1
ATOM 721 C C . GLU A 1 88 ? 2.325 10.196 -2.021 1.00 94.62 88 GLU A C 1
ATOM 723 O O . GLU A 1 88 ? 1.106 10.384 -2.028 1.00 94.62 88 GLU A O 1
ATOM 728 N N . LYS A 1 89 ? 3.077 10.628 -0.999 1.00 95.62 89 LYS A N 1
ATOM 729 C CA . LYS A 1 89 ? 2.582 11.379 0.168 1.00 95.62 89 LYS A CA 1
ATOM 730 C C . LYS A 1 89 ? 1.443 10.668 0.907 1.00 95.62 89 LYS A C 1
ATOM 732 O O . LYS A 1 89 ? 0.537 11.308 1.453 1.00 95.62 89 LYS A O 1
ATOM 737 N N . VAL A 1 90 ? 1.481 9.338 0.951 1.00 94.88 90 VAL A N 1
ATOM 738 C CA . VAL A 1 90 ? 0.455 8.537 1.618 1.00 94.88 90 VAL A CA 1
ATOM 739 C C . VAL A 1 90 ? 0.638 8.643 3.130 1.00 94.88 90 VAL A C 1
ATOM 741 O O . VAL A 1 90 ? 1.683 8.302 3.685 1.00 94.88 90 VAL A O 1
ATOM 744 N N . ARG A 1 91 ? -0.403 9.115 3.818 1.00 96.38 91 ARG A N 1
ATOM 745 C CA . ARG A 1 91 ? -0.440 9.244 5.278 1.00 96.38 91 ARG A CA 1
ATOM 746 C C . ARG A 1 91 ? -1.419 8.256 5.882 1.00 96.38 91 ARG A C 1
ATOM 748 O O . ARG A 1 91 ? -2.459 7.959 5.295 1.00 96.38 91 ARG A O 1
ATOM 755 N N . ASP A 1 92 ? -1.083 7.774 7.067 1.00 96.38 92 ASP A N 1
ATOM 756 C CA . ASP A 1 92 ? -1.981 6.964 7.869 1.00 96.38 92 ASP A CA 1
ATOM 757 C C . ASP A 1 92 ? -3.190 7.790 8.323 1.00 96.38 92 ASP A C 1
ATOM 759 O O . ASP A 1 92 ? -3.035 8.861 8.906 1.00 96.38 92 ASP A O 1
ATOM 763 N N . TYR A 1 93 ? -4.395 7.274 8.093 1.00 94.06 93 TYR A N 1
ATOM 764 C CA . TYR A 1 93 ? -5.648 7.959 8.411 1.00 94.06 93 TYR A CA 1
ATOM 765 C C . TYR A 1 93 ? -5.938 8.039 9.914 1.00 94.06 93 TYR A C 1
ATOM 767 O O . TYR A 1 93 ? -6.818 8.787 10.330 1.00 94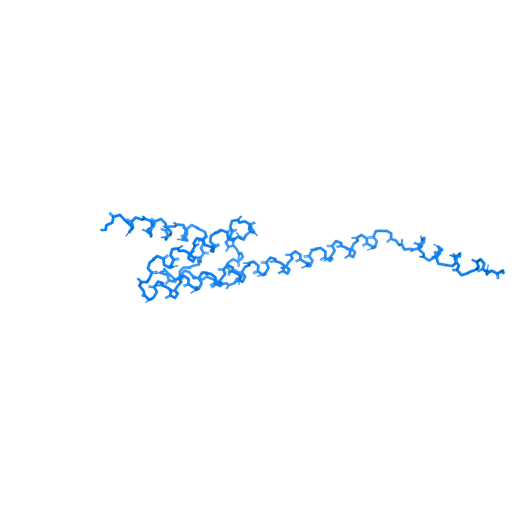.06 93 TYR A O 1
ATOM 775 N N . LYS A 1 94 ? -5.217 7.276 10.747 1.00 91.94 94 LYS A N 1
ATOM 776 C CA . LYS A 1 94 ? -5.430 7.258 12.200 1.00 91.94 94 LYS A CA 1
ATOM 777 C C . LYS A 1 94 ? -4.471 8.164 12.966 1.00 91.94 94 LYS A C 1
ATOM 779 O O . LYS A 1 94 ? -4.839 8.729 13.991 1.00 91.94 94 LYS A O 1
ATOM 784 N N . THR A 1 95 ? -3.231 8.262 12.501 1.00 92.81 95 THR A N 1
ATOM 785 C CA . THR A 1 95 ? -2.146 8.992 13.172 1.00 92.81 95 THR A CA 1
ATOM 786 C C . THR A 1 95 ? -1.655 10.202 12.385 1.00 92.81 95 THR A C 1
ATOM 788 O O . THR A 1 95 ? -0.842 10.964 12.908 1.00 92.81 95 THR A O 1
ATOM 791 N N . SER A 1 96 ? -2.090 10.371 11.131 1.00 93.31 96 SER A N 1
ATOM 792 C CA . SER A 1 96 ? -1.635 11.406 10.187 1.00 93.31 96 SER A CA 1
ATOM 793 C C . SER A 1 96 ? -0.132 11.373 9.864 1.00 93.31 96 SER A C 1
ATOM 795 O O . SER A 1 96 ? 0.382 12.242 9.149 1.00 93.31 96 SER A O 1
ATOM 797 N N . LYS A 1 97 ? 0.595 10.365 10.361 1.00 95.12 97 LYS A N 1
ATOM 798 C CA . LYS A 1 97 ? 2.013 10.131 10.066 1.00 95.12 97 LYS A CA 1
ATOM 799 C C . LYS A 1 97 ? 2.175 9.555 8.661 1.00 95.12 97 LYS A C 1
ATOM 801 O O . LYS A 1 97 ? 1.215 9.050 8.083 1.00 95.12 97 LYS A O 1
ATOM 806 N N . MET A 1 98 ? 3.389 9.627 8.116 1.00 97.06 98 MET A N 1
ATOM 807 C CA . MET A 1 98 ? 3.711 8.934 6.865 1.00 97.06 98 MET A CA 1
ATOM 808 C C . MET A 1 98 ? 3.402 7.450 7.011 1.00 97.06 98 MET A C 1
ATOM 810 O O . MET A 1 98 ? 3.764 6.840 8.019 1.00 97.06 98 MET A O 1
ATOM 814 N N . LEU A 1 99 ? 2.683 6.896 6.037 1.00 96.75 99 LEU A N 1
ATOM 815 C CA . LEU A 1 99 ? 2.295 5.499 6.081 1.00 96.75 99 LEU A CA 1
ATOM 816 C C . LEU A 1 99 ? 3.528 4.619 5.885 1.00 96.75 99 LEU A C 1
ATOM 818 O O . LEU A 1 99 ? 4.260 4.762 4.912 1.00 96.75 99 LEU A O 1
ATOM 822 N N . THR A 1 100 ? 3.709 3.662 6.789 1.00 95.75 100 THR A N 1
ATOM 823 C CA . THR A 1 100 ? 4.718 2.613 6.663 1.00 95.75 100 THR A CA 1
ATOM 824 C C . THR A 1 100 ? 4.068 1.241 6.763 1.00 95.75 100 THR A C 1
ATOM 826 O O . THR A 1 100 ? 2.979 1.076 7.329 1.00 95.75 100 THR A O 1
ATOM 829 N N . SER A 1 101 ? 4.775 0.226 6.265 1.00 93.50 101 SER A N 1
ATOM 830 C CA . SER A 1 101 ? 4.386 -1.178 6.440 1.00 93.50 101 SER A CA 1
ATOM 831 C C . SER A 1 101 ? 4.138 -1.539 7.912 1.00 93.50 101 SER A C 1
ATOM 833 O O . SER A 1 101 ? 3.187 -2.254 8.230 1.00 93.50 101 SER A O 1
ATOM 835 N N . GLU A 1 102 ? 4.939 -0.994 8.833 1.00 94.75 102 GLU A N 1
ATOM 836 C CA . GLU A 1 102 ? 4.798 -1.237 10.270 1.00 94.75 102 GLU A CA 1
ATOM 837 C C . GLU A 1 102 ? 3.494 -0.658 10.836 1.00 94.75 102 GLU A C 1
ATOM 839 O O . GLU A 1 102 ? 2.769 -1.366 11.539 1.00 94.75 102 GLU A O 1
ATOM 844 N N . ILE A 1 103 ? 3.150 0.589 10.491 1.00 94.94 103 ILE A N 1
ATOM 845 C CA . ILE A 1 103 ? 1.903 1.231 10.941 1.00 94.94 103 ILE A CA 1
ATOM 846 C C . ILE A 1 103 ? 0.687 0.418 10.476 1.00 94.94 103 ILE A C 1
ATOM 848 O O . ILE A 1 103 ? -0.204 0.112 11.277 1.00 94.94 103 ILE A O 1
ATOM 852 N N . MET A 1 104 ? 0.688 -0.011 9.211 1.00 94.56 104 MET A N 1
ATOM 853 C CA . MET A 1 104 ? -0.359 -0.871 8.656 1.00 94.56 104 MET A CA 1
ATOM 854 C C . MET A 1 104 ? -0.460 -2.207 9.411 1.00 94.56 104 MET A C 1
ATOM 856 O O . MET A 1 104 ? -1.560 -2.644 9.761 1.00 94.56 104 MET A O 1
ATOM 860 N N . MET A 1 105 ? 0.672 -2.842 9.726 1.00 93.75 105 MET A N 1
ATOM 861 C CA . MET A 1 105 ? 0.698 -4.104 10.473 1.00 93.75 105 MET A CA 1
ATOM 862 C C . MET A 1 105 ? 0.210 -3.958 11.915 1.00 93.75 105 MET A C 1
ATOM 864 O O . MET A 1 105 ? -0.499 -4.832 12.416 1.00 93.75 105 MET A O 1
ATOM 868 N N . ILE A 1 106 ? 0.536 -2.852 12.585 1.00 94.69 106 ILE A N 1
ATOM 869 C CA . ILE A 1 106 ? -0.003 -2.543 13.913 1.00 94.69 106 ILE A CA 1
ATOM 870 C C . ILE A 1 106 ? -1.530 -2.450 13.847 1.00 94.69 106 ILE A C 1
ATOM 872 O O . ILE A 1 106 ? -2.211 -3.003 14.715 1.00 94.69 106 ILE A O 1
ATOM 876 N N . ARG A 1 107 ? -2.088 -1.789 12.823 1.00 93.75 107 ARG A N 1
ATOM 877 C CA . ARG A 1 107 ? -3.545 -1.684 12.667 1.00 93.75 107 ARG A CA 1
ATOM 878 C C . ARG A 1 107 ? -4.193 -3.041 12.403 1.00 93.75 107 ARG A C 1
ATOM 880 O O . ARG A 1 107 ? -5.159 -3.372 13.087 1.00 93.75 107 ARG A O 1
ATOM 887 N N . LEU A 1 108 ? -3.633 -3.844 11.499 1.00 94.31 108 LEU A N 1
ATOM 888 C CA . LEU A 1 108 ? -4.115 -5.201 11.220 1.00 94.31 108 LEU A CA 1
ATOM 889 C C . LEU A 1 108 ? -4.133 -6.085 12.475 1.00 94.31 108 LEU A C 1
ATOM 891 O O . LEU A 1 108 ? -5.123 -6.767 12.726 1.00 94.31 108 LEU A O 1
ATOM 895 N N . ARG A 1 109 ? -3.083 -6.029 13.305 1.00 94.25 109 ARG A N 1
ATOM 896 C CA . ARG A 1 109 ? -3.028 -6.773 14.576 1.00 94.25 109 ARG A CA 1
ATOM 897 C C . ARG A 1 109 ? -4.087 -6.318 15.577 1.00 94.25 109 ARG A C 1
ATOM 899 O O . ARG A 1 109 ? -4.603 -7.151 16.310 1.00 94.25 109 ARG A O 1
ATOM 906 N N . LYS A 1 110 ? -4.405 -5.018 15.633 1.00 92.81 110 LYS A N 1
ATOM 907 C CA . LYS A 1 110 ? -5.489 -4.503 16.490 1.00 92.81 110 LYS A CA 1
ATOM 908 C C . LYS A 1 110 ? -6.838 -5.071 16.044 1.00 92.81 110 LYS A C 1
ATOM 910 O O . LYS A 1 110 ? -7.525 -5.679 16.847 1.00 92.81 110 LYS A O 1
ATOM 915 N N . LEU A 1 111 ? -7.123 -5.004 14.744 1.00 91.50 111 LEU A N 1
ATOM 916 C CA . LEU A 1 111 ? -8.361 -5.533 14.158 1.00 91.50 111 LEU A CA 1
ATOM 917 C C . LEU A 1 111 ? -8.515 -7.060 14.294 1.00 91.50 111 LEU A C 1
ATOM 919 O O . LEU A 1 111 ? -9.625 -7.564 14.219 1.00 91.50 111 LEU A O 1
ATOM 923 N N . GLN A 1 112 ? -7.424 -7.812 14.473 1.00 85.38 112 GLN A N 1
ATOM 924 C CA . GLN A 1 112 ? -7.484 -9.251 14.772 1.00 85.38 112 GLN A CA 1
ATOM 925 C C . GLN A 1 112 ? -7.877 -9.558 16.223 1.00 85.38 112 GLN A C 1
ATOM 927 O O . GLN A 1 112 ? -8.428 -10.623 16.481 1.00 85.38 112 GLN A O 1
ATOM 932 N N . ARG A 1 113 ? -7.570 -8.668 17.174 1.00 73.12 113 ARG A N 1
ATOM 933 C CA . ARG A 1 113 ? -7.925 -8.863 18.591 1.00 73.12 113 ARG A CA 1
ATOM 934 C C . ARG A 1 113 ? -9.392 -8.539 18.859 1.00 73.12 113 ARG A C 1
ATOM 936 O O . ARG A 1 113 ? -9.992 -9.170 19.716 1.00 73.12 113 ARG A O 1
ATOM 943 N N . ASP A 1 114 ? -9.952 -7.618 18.082 1.00 62.94 114 ASP A N 1
ATOM 944 C CA . ASP A 1 114 ? -11.335 -7.151 18.213 1.00 62.94 114 ASP A CA 1
ATOM 945 C C . ASP A 1 114 ? -12.384 -8.179 17.708 1.00 62.94 114 ASP A C 1
ATOM 947 O O . ASP A 1 114 ? -13.574 -7.908 17.781 1.00 62.94 114 ASP A O 1
ATOM 951 N N . GLU A 1 115 ? -11.971 -9.349 17.191 1.00 54.12 115 GLU A N 1
ATOM 952 C CA . GLU A 1 115 ? -12.866 -10.449 16.760 1.00 54.12 115 GLU A CA 1
ATOM 953 C C . GLU A 1 115 ? -13.148 -11.493 17.863 1.00 54.12 115 GLU A C 1
ATOM 955 O O . GLU A 1 115 ? -13.928 -12.416 17.639 1.00 54.12 115 GLU A O 1
ATOM 960 N N . TRP A 1 116 ? -12.516 -11.373 19.038 1.00 44.41 116 TRP A N 1
ATOM 961 C CA . TRP A 1 116 ? -12.644 -12.319 20.163 1.00 44.41 116 TRP A CA 1
ATOM 962 C C . TRP A 1 116 ? -13.417 -11.752 21.369 1.00 44.41 116 TRP A C 1
ATOM 964 O O . TRP A 1 116 ? -13.276 -12.263 22.482 1.00 44.41 116 TRP A O 1
ATOM 974 N N . ILE A 1 117 ? -14.212 -10.700 21.161 1.00 41.22 117 ILE A N 1
ATOM 975 C CA . ILE A 1 117 ? -15.126 -10.095 22.146 1.00 41.22 117 ILE A CA 1
ATOM 976 C C . ILE A 1 117 ? -16.513 -10.035 21.513 1.00 41.22 117 ILE A C 1
ATOM 978 O O . ILE A 1 117 ? -17.485 -10.395 22.210 1.00 41.22 117 ILE A O 1
#

Sequence (117 aa):
MYTSTGMDKVLTTLDRIDQDECRRVMVDYDSFINRVQHKIYIQTFIGHYRNAEKLYLNGNNAGEKKSLMYAHKIFKTKNITNDDLSDEKVRDYKTSKMLTSEIMMIRLRKLQRDEWI

pLDDT: mean 85.79, std 15.2, range [41.22, 98.25]

Secondary structure (DSSP, 8-state):
---THHHHHHHHHHTTS-HHHHHHHHHHHHHHHHHHHHHHHHHHHHHHHHHHHHHHHTT-HHHHHHHHHHHHHHHHHTT--HHHHHHTT-B-TTT-SBP-HHHHHHHHHHHHHTT--

Foldseek 3Di:
DDDPVVVVVVVVVVVPPDPVVVVVVVVVVVVVVLVVVLVVLLVVLVVLQVQLLVCVVVVNLVRNLVSLVVSLCSCVVSVPALVNQVVVVPADSPPRHRDHSVVSVVSNVVSVVVVPD